Protein AF-X6ELT2-F1 (afdb_monomer)

Structure (mmCIF, N/CA/C/O backbone):
data_AF-X6ELT2-F1
#
_entry.id   AF-X6ELT2-F1
#
loop_
_atom_site.group_PDB
_atom_site.id
_atom_site.type_symbol
_atom_site.label_atom_id
_atom_site.label_alt_id
_atom_site.label_comp_id
_atom_site.label_asym_id
_atom_site.label_entity_id
_atom_site.label_seq_id
_atom_site.pdbx_PDB_ins_code
_atom_site.Cartn_x
_atom_site.Cartn_y
_atom_site.Cartn_z
_atom_site.occupancy
_atom_site.B_iso_or_equiv
_atom_site.auth_seq_id
_atom_site.auth_comp_id
_atom_site.auth_asym_id
_atom_site.auth_atom_id
_atom_site.pdbx_PDB_model_num
ATOM 1 N N . MET A 1 1 ? 6.944 14.917 2.054 1.00 62.47 1 MET A N 1
ATOM 2 C CA . MET A 1 1 ? 6.572 14.274 3.337 1.00 62.47 1 MET A CA 1
ATOM 3 C C . MET A 1 1 ? 5.195 14.756 3.744 1.00 62.47 1 MET A C 1
ATOM 5 O O . MET A 1 1 ? 4.926 15.940 3.57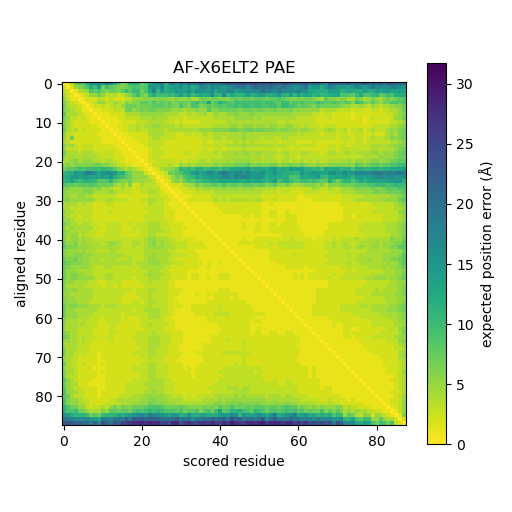1 1.00 62.47 1 MET A O 1
ATOM 9 N N . HIS A 1 2 ? 4.353 13.872 4.280 1.00 72.94 2 HIS A N 1
ATOM 10 C CA . HIS A 1 2 ? 3.045 14.246 4.818 1.00 72.94 2 HIS A CA 1
ATOM 11 C C . HIS A 1 2 ? 3.047 14.067 6.339 1.00 72.94 2 HIS A C 1
ATOM 13 O O . HIS A 1 2 ? 3.510 13.042 6.843 1.00 72.94 2 HIS A O 1
ATOM 19 N N . GLY A 1 3 ? 2.576 15.095 7.054 1.00 75.12 3 GLY A N 1
ATOM 20 C CA . GLY A 1 3 ? 2.394 15.055 8.507 1.00 75.12 3 GLY A CA 1
ATOM 21 C C . GLY A 1 3 ? 1.374 13.993 8.942 1.00 75.12 3 GLY A C 1
ATOM 22 O O . GLY A 1 3 ? 0.787 13.321 8.087 1.00 75.12 3 GLY A O 1
ATOM 23 N N . PRO A 1 4 ? 1.163 13.821 10.258 1.00 82.06 4 PRO A N 1
ATOM 24 C CA . PRO A 1 4 ? 0.277 12.787 10.763 1.00 82.06 4 PRO A CA 1
ATOM 25 C C . PRO A 1 4 ? -1.150 12.983 10.250 1.00 82.06 4 PRO A C 1
ATOM 27 O O . PRO A 1 4 ? -1.625 14.105 10.078 1.00 82.06 4 PRO A O 1
ATOM 30 N N . VAL A 1 5 ? -1.861 11.882 10.022 1.00 83.69 5 VAL A N 1
ATOM 31 C CA . VAL A 1 5 ? -3.289 11.949 9.699 1.00 83.69 5 VAL A CA 1
ATOM 32 C C . VAL A 1 5 ? -4.047 12.438 10.939 1.00 83.69 5 VAL A C 1
ATOM 34 O O . VAL A 1 5 ? -4.116 11.723 11.935 1.00 83.69 5 VAL A O 1
ATOM 37 N N . GLU A 1 6 ? -4.614 13.646 10.881 1.00 87.44 6 GLU A N 1
ATOM 38 C CA . GLU A 1 6 ? -5.319 14.267 12.022 1.00 87.44 6 GLU A CA 1
ATOM 39 C C . GLU A 1 6 ? -6.829 13.985 12.042 1.00 87.44 6 GLU A C 1
ATOM 41 O O . GLU A 1 6 ? -7.457 14.003 13.102 1.00 87.44 6 GLU A O 1
ATOM 46 N N . ARG A 1 7 ? -7.423 13.687 10.880 1.00 88.12 7 ARG A N 1
ATOM 47 C CA . ARG A 1 7 ? -8.850 13.351 10.754 1.00 88.12 7 ARG A CA 1
ATOM 48 C C . ARG A 1 7 ? -9.157 11.957 11.301 1.00 88.12 7 ARG A C 1
ATOM 50 O O . ARG A 1 7 ? -8.296 11.081 11.293 1.00 88.12 7 ARG A O 1
ATOM 57 N N . GLU A 1 8 ? -10.415 11.731 11.671 1.00 92.50 8 GLU A N 1
ATOM 58 C CA . GLU A 1 8 ? -10.899 10.419 12.108 1.00 92.50 8 GLU A CA 1
ATOM 59 C C . GLU A 1 8 ? -10.764 9.378 10.979 1.00 92.50 8 GLU A C 1
ATOM 61 O O . GLU A 1 8 ? -11.545 9.352 10.022 1.00 92.50 8 GLU A O 1
ATOM 66 N N . HIS A 1 9 ? -9.741 8.532 11.081 1.00 93.69 9 HIS A N 1
ATOM 67 C CA . HIS A 1 9 ? -9.327 7.586 10.048 1.00 93.69 9 HIS A CA 1
ATOM 68 C C . HIS A 1 9 ? -8.594 6.398 10.679 1.00 93.69 9 HIS A C 1
ATOM 70 O O . HIS A 1 9 ? -7.997 6.531 11.743 1.00 93.69 9 HIS A O 1
ATOM 76 N N . ALA A 1 10 ? -8.568 5.250 10.002 1.00 94.75 10 ALA A N 1
ATOM 77 C CA . ALA A 1 10 ? -7.871 4.064 10.501 1.00 94.75 10 ALA A CA 1
ATOM 78 C C . ALA A 1 10 ? -6.366 4.294 10.743 1.00 94.75 10 ALA A C 1
ATOM 80 O O . ALA A 1 10 ? -5.794 3.729 11.661 1.00 94.75 10 ALA A O 1
ATOM 81 N N . PHE A 1 11 ? -5.734 5.168 9.960 1.00 94.69 11 PHE A N 1
ATOM 82 C CA . PHE A 1 11 ? -4.324 5.558 10.125 1.00 94.69 11 PHE A CA 1
ATOM 83 C C . PHE A 1 1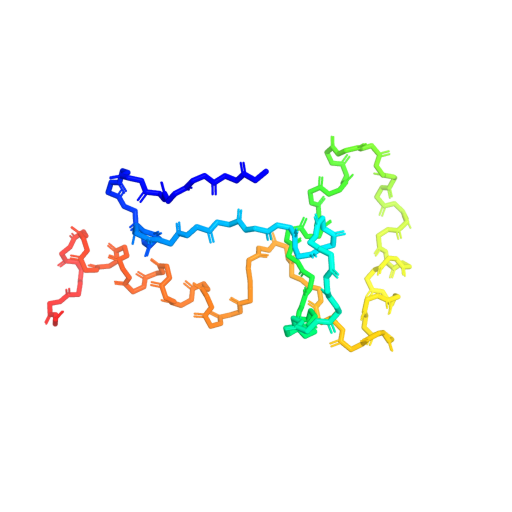1 ? -4.119 6.856 10.924 1.00 94.69 11 PHE A C 1
ATOM 85 O O . PHE A 1 11 ? -3.074 7.489 10.795 1.00 94.69 11 PHE A O 1
ATOM 92 N N . GLN A 1 12 ? -5.112 7.302 11.700 1.00 93.62 12 GLN A N 1
ATOM 93 C CA . GLN A 1 12 ? -4.990 8.524 12.498 1.00 93.62 12 GLN A CA 1
ATOM 94 C C . GLN A 1 12 ? -3.790 8.439 13.457 1.00 93.62 12 GLN A C 1
ATOM 96 O O . GLN A 1 12 ? -3.583 7.425 14.120 1.00 93.62 12 GLN A O 1
ATOM 101 N N . GLY A 1 13 ? -2.985 9.504 13.508 1.00 92.38 13 GLY A N 1
ATOM 102 C CA . GLY A 1 13 ? -1.747 9.564 14.295 1.00 92.38 13 GLY A CA 1
ATOM 103 C C . GLY A 1 13 ? -0.503 8.970 13.619 1.00 92.38 13 GLY A C 1
ATOM 104 O O . GLY A 1 13 ? 0.593 9.134 14.150 1.00 92.38 13 GLY A O 1
ATOM 105 N N . LEU A 1 14 ? -0.631 8.330 12.449 1.00 93.12 14 LEU A N 1
ATOM 106 C CA . LEU A 1 14 ? 0.511 7.868 11.650 1.00 93.12 14 LEU A CA 1
ATOM 107 C C . LEU A 1 14 ? 0.931 8.919 10.617 1.00 93.12 14 LEU A C 1
ATOM 109 O O . LEU A 1 14 ? 0.081 9.573 10.010 1.00 93.12 14 LEU A O 1
ATOM 113 N N . SER A 1 15 ? 2.241 9.021 10.382 1.00 92.12 15 SER A N 1
ATOM 114 C CA . SER A 1 15 ? 2.847 9.847 9.329 1.00 92.12 15 SER A CA 1
ATOM 115 C C . SER A 1 15 ? 3.358 8.972 8.187 1.00 92.12 15 SER A C 1
ATOM 117 O O . SER A 1 15 ? 3.912 7.900 8.427 1.00 92.12 15 SER A O 1
ATOM 119 N N . PHE A 1 16 ? 3.230 9.456 6.951 1.00 92.56 16 PHE A N 1
ATOM 120 C CA . PHE A 1 16 ? 3.730 8.775 5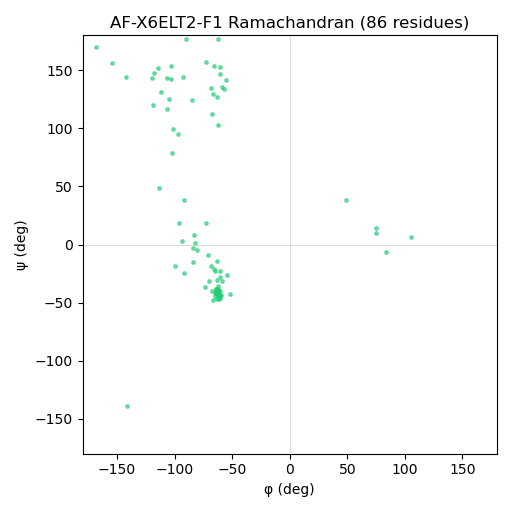.755 1.00 92.56 16 PHE A CA 1
ATOM 121 C C . PHE A 1 16 ? 4.974 9.500 5.239 1.00 92.56 16 PHE A C 1
ATOM 123 O O . PHE A 1 16 ? 4.930 10.679 4.861 1.00 92.56 16 PHE A O 1
ATOM 130 N N . ILE A 1 17 ? 6.099 8.788 5.254 1.00 91.31 17 ILE A N 1
ATOM 131 C CA . ILE A 1 17 ? 7.416 9.314 4.898 1.00 91.31 17 ILE A CA 1
ATOM 132 C C . ILE A 1 17 ? 7.979 8.576 3.686 1.00 91.31 17 ILE A C 1
ATOM 134 O O . ILE A 1 17 ? 7.734 7.388 3.509 1.00 91.31 17 ILE A O 1
ATOM 138 N N . HIS A 1 18 ? 8.753 9.304 2.888 1.00 92.44 18 HIS A N 1
ATOM 139 C CA . HIS A 1 18 ? 9.570 8.779 1.801 1.00 92.44 18 HIS A CA 1
ATOM 140 C C . HIS A 1 18 ? 10.992 8.602 2.346 1.00 92.44 18 HIS A C 1
ATOM 142 O O . HIS A 1 18 ? 11.709 9.607 2.449 1.00 92.44 18 HIS A O 1
ATOM 148 N N . PRO A 1 19 ? 11.377 7.398 2.815 1.00 90.69 19 PRO A N 1
ATOM 149 C CA . PRO A 1 19 ? 12.684 7.177 3.430 1.00 90.69 19 PRO A CA 1
ATOM 150 C C . PRO A 1 19 ? 13.851 7.478 2.479 1.00 90.69 19 PRO A C 1
ATOM 152 O O . PRO A 1 19 ? 14.929 7.828 2.945 1.00 90.69 19 PRO A O 1
ATOM 155 N N . GLU A 1 20 ? 13.629 7.432 1.164 1.00 89.94 20 GLU A N 1
ATOM 156 C CA . GLU A 1 20 ? 14.601 7.792 0.128 1.00 89.94 20 GLU A CA 1
ATOM 157 C C . GLU A 1 20 ? 15.034 9.271 0.151 1.00 89.94 20 GLU A C 1
ATOM 159 O O . GLU A 1 20 ? 16.030 9.626 -0.471 1.00 89.94 20 GLU A O 1
ATOM 164 N N . LEU A 1 21 ? 14.313 10.137 0.874 1.00 90.69 21 LEU A N 1
ATOM 165 C CA . LEU A 1 21 ? 14.652 11.556 1.048 1.00 90.69 21 LEU A CA 1
ATOM 166 C C . LEU A 1 21 ? 15.482 11.839 2.314 1.00 90.69 21 LEU A C 1
ATOM 168 O O . LEU A 1 21 ? 15.717 13.003 2.636 1.00 90.69 21 LEU A O 1
ATOM 172 N N . LEU A 1 22 ? 15.860 10.810 3.077 1.00 87.50 22 LEU A N 1
ATOM 173 C CA . LEU A 1 22 ? 16.576 10.941 4.348 1.00 87.50 22 LEU A CA 1
ATOM 174 C C . LEU A 1 22 ? 18.063 10.597 4.171 1.00 87.50 22 LEU A C 1
ATOM 176 O O . LEU A 1 22 ? 18.405 9.641 3.486 1.00 87.50 22 LEU A O 1
ATOM 180 N N . ASP A 1 23 ? 18.951 11.319 4.861 1.00 82.19 23 ASP A N 1
ATOM 181 C CA . ASP A 1 23 ? 20.417 11.214 4.702 1.00 82.19 23 ASP A CA 1
ATOM 182 C C . ASP A 1 23 ? 21.052 9.930 5.286 1.00 82.19 23 ASP A C 1
ATOM 184 O O . ASP A 1 23 ? 22.253 9.872 5.556 1.00 82.19 23 ASP A O 1
ATOM 188 N N . ASN A 1 24 ? 20.267 8.881 5.540 1.00 82.06 24 ASN A N 1
ATOM 189 C CA . ASN A 1 24 ? 20.782 7.608 6.032 1.00 82.06 24 ASN A CA 1
ATOM 190 C C . ASN A 1 24 ? 20.041 6.413 5.417 1.00 82.06 24 ASN A C 1
ATOM 192 O O . ASN A 1 24 ? 18.829 6.441 5.237 1.00 82.06 24 ASN A O 1
ATOM 196 N N . ASN A 1 25 ? 20.773 5.326 5.162 1.00 77.81 25 ASN A N 1
ATOM 197 C CA . ASN A 1 25 ? 20.241 4.100 4.551 1.00 77.81 25 ASN A CA 1
ATOM 198 C C . ASN A 1 25 ? 19.756 3.084 5.601 1.00 77.81 25 ASN A C 1
ATOM 200 O O . ASN A 1 25 ? 20.014 1.890 5.478 1.00 77.81 25 ASN A O 1
ATOM 204 N N . ARG A 1 26 ? 19.130 3.539 6.693 1.00 84.50 26 ARG A N 1
ATOM 205 C CA . ARG A 1 26 ? 18.755 2.674 7.830 1.00 84.50 26 ARG A CA 1
ATOM 206 C C . ARG A 1 26 ? 17.242 2.543 7.985 1.00 84.50 26 ARG A C 1
ATOM 208 O O . ARG A 1 26 ? 16.719 2.681 9.089 1.00 84.50 26 ARG A O 1
ATOM 215 N N . TRP A 1 27 ? 16.554 2.258 6.886 1.00 87.94 27 TRP A N 1
ATOM 216 C CA . TRP A 1 27 ? 15.101 2.097 6.854 1.00 87.94 27 TRP A CA 1
ATOM 217 C C . TRP A 1 27 ? 14.720 0.656 6.516 1.00 87.94 27 TRP A C 1
ATOM 219 O O . TRP A 1 27 ? 15.499 -0.026 5.849 1.00 87.94 27 TRP A O 1
ATOM 229 N N . PRO A 1 28 ? 13.554 0.175 6.981 1.00 90.06 28 PRO A N 1
ATOM 230 C CA . PRO A 1 28 ? 13.032 -1.118 6.562 1.00 90.06 28 PRO A CA 1
ATOM 231 C C . PRO A 1 28 ? 12.916 -1.199 5.038 1.00 90.06 28 PRO A C 1
ATOM 233 O O . PRO A 1 28 ? 12.527 -0.225 4.390 1.00 90.06 28 PRO A O 1
ATOM 236 N N . GLU A 1 29 ? 13.233 -2.363 4.482 1.00 92.38 29 GLU A N 1
ATOM 237 C CA . GLU A 1 29 ? 13.046 -2.630 3.058 1.00 92.38 29 GLU A CA 1
ATOM 238 C C . GLU A 1 29 ? 11.548 -2.627 2.687 1.00 92.38 29 GLU A C 1
ATOM 240 O O . GLU A 1 29 ? 10.696 -2.908 3.542 1.00 92.38 29 GLU A O 1
ATOM 245 N N . PRO A 1 30 ? 11.193 -2.314 1.425 1.00 95.19 30 PRO A N 1
ATOM 246 C CA . PRO A 1 30 ? 9.815 -2.414 0.956 1.00 95.19 30 PRO A CA 1
ATOM 247 C C . PRO A 1 30 ? 9.275 -3.843 1.105 1.00 95.19 30 PRO A C 1
ATOM 249 O O . PRO A 1 30 ? 9.954 -4.805 0.763 1.00 95.19 30 PRO A O 1
ATOM 252 N N . GLY A 1 31 ? 8.043 -3.985 1.602 1.00 95.62 31 GLY A N 1
ATOM 253 C CA . GLY A 1 31 ? 7.432 -5.301 1.842 1.00 95.62 31 GLY A CA 1
ATOM 254 C C . GLY A 1 31 ? 6.450 -5.782 0.768 1.00 95.62 31 GLY A C 1
ATOM 255 O O . GLY A 1 31 ? 6.114 -6.961 0.748 1.00 95.62 31 GLY A O 1
ATOM 256 N N . PHE A 1 32 ? 5.924 -4.886 -0.073 1.00 98.12 32 PHE A N 1
ATOM 257 C CA . PHE A 1 32 ? 4.957 -5.187 -1.140 1.00 98.12 32 PHE A CA 1
ATOM 258 C C . PHE A 1 32 ? 4.793 -3.980 -2.080 1.00 98.12 32 PHE A C 1
ATOM 260 O O . PHE A 1 32 ? 5.241 -2.879 -1.752 1.00 98.12 32 PHE A O 1
ATOM 267 N N . ALA A 1 33 ? 4.108 -4.169 -3.213 1.00 98.44 33 ALA A N 1
ATOM 268 C CA . ALA A 1 33 ? 3.695 -3.083 -4.104 1.00 98.44 33 ALA A CA 1
ATOM 269 C C . ALA A 1 33 ? 2.186 -2.816 -3.959 1.00 98.44 33 ALA A C 1
ATOM 271 O O . ALA A 1 33 ? 1.371 -3.730 -4.078 1.00 98.44 33 ALA A O 1
ATOM 272 N N . ALA A 1 34 ? 1.816 -1.567 -3.670 1.00 98.38 34 ALA A N 1
ATOM 273 C CA . ALA A 1 34 ? 0.435 -1.148 -3.422 1.00 98.38 34 ALA A CA 1
ATOM 274 C C . ALA A 1 34 ? -0.166 -0.408 -4.625 1.00 98.38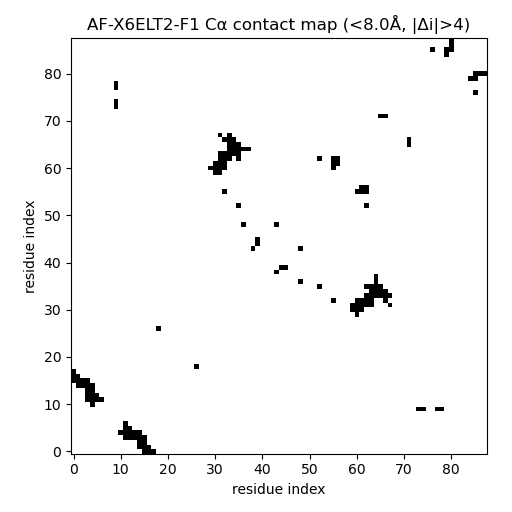 34 ALA A C 1
ATOM 276 O O . ALA A 1 34 ? 0.566 0.252 -5.359 1.00 98.38 34 ALA A O 1
ATOM 277 N N . PHE A 1 35 ? -1.495 -0.454 -4.767 1.00 98.31 35 PHE A N 1
ATOM 278 C CA . PHE A 1 35 ? -2.266 0.267 -5.795 1.00 98.31 35 PHE A CA 1
ATOM 279 C C . PHE A 1 35 ? -1.715 0.097 -7.221 1.00 98.31 35 PHE A C 1
ATOM 281 O O . PHE A 1 35 ? -1.700 1.039 -8.012 1.00 98.31 35 PHE A O 1
ATOM 288 N N . VAL A 1 36 ? -1.244 -1.107 -7.558 1.00 98.56 36 VAL A N 1
ATOM 289 C CA . VAL A 1 36 ? -0.478 -1.346 -8.789 1.00 98.56 36 VAL A CA 1
ATOM 290 C C . VAL A 1 36 ? -1.282 -1.002 -10.044 1.00 98.56 36 VAL A C 1
ATOM 292 O O . VAL A 1 36 ? -0.736 -0.381 -10.946 1.00 98.56 36 VAL A O 1
ATOM 295 N N . SER A 1 37 ? -2.579 -1.310 -10.108 1.00 98.44 37 SER A N 1
ATOM 296 C CA . SER A 1 37 ? -3.428 -0.920 -11.245 1.00 98.44 37 SER A CA 1
ATOM 297 C C . SER A 1 37 ? -3.531 0.593 -11.471 1.00 98.44 37 SER A C 1
ATOM 299 O O . SER A 1 37 ? -3.736 1.017 -12.607 1.00 98.44 37 SER A O 1
ATOM 301 N N . SER A 1 38 ? -3.379 1.420 -10.431 1.00 98.44 38 SER A N 1
ATOM 302 C CA . SER A 1 38 ? -3.537 2.877 -10.549 1.00 98.44 38 SER A CA 1
ATOM 303 C C . SER A 1 38 ? -2.408 3.548 -11.333 1.00 98.44 38 SER A C 1
ATOM 305 O O . SER A 1 38 ? -2.545 4.703 -11.722 1.00 98.44 38 SER A O 1
ATOM 307 N N . ILE A 1 39 ? -1.322 2.841 -11.665 1.00 98.25 39 ILE A N 1
ATOM 308 C CA . ILE A 1 39 ? -0.302 3.381 -12.579 1.00 98.25 39 ILE A CA 1
ATOM 309 C C . ILE A 1 39 ? -0.842 3.583 -14.005 1.00 98.25 39 ILE A C 1
ATOM 311 O O . ILE A 1 39 ? -0.322 4.424 -14.737 1.00 98.25 39 ILE A O 1
ATOM 315 N N . ILE A 1 40 ? -1.927 2.890 -14.379 1.00 98.56 40 ILE A N 1
ATOM 316 C CA . ILE A 1 40 ? -2.660 3.130 -15.633 1.00 98.56 40 ILE A CA 1
ATOM 317 C C . ILE A 1 40 ? -3.258 4.542 -15.633 1.00 98.56 40 ILE A C 1
ATOM 319 O O . ILE A 1 40 ? -3.197 5.246 -16.637 1.00 98.56 40 ILE A O 1
ATOM 323 N N . GLU A 1 41 ? -3.776 5.003 -14.490 1.00 98.12 41 GLU A N 1
ATOM 324 C CA . GLU A 1 41 ? -4.282 6.375 -14.325 1.00 98.12 41 GLU A CA 1
ATOM 325 C C . GLU A 1 41 ? -3.152 7.415 -14.459 1.00 98.12 41 GLU A C 1
ATOM 327 O O . GLU A 1 41 ? -3.401 8.569 -14.805 1.00 98.12 41 GLU A O 1
ATOM 332 N N . GLY A 1 42 ? -1.903 6.990 -14.236 1.00 97.00 42 GLY A N 1
ATOM 333 C CA . GLY A 1 42 ? -0.683 7.756 -14.494 1.00 97.00 42 GLY A CA 1
ATOM 334 C C . GLY A 1 42 ? -0.171 7.694 -15.940 1.00 97.00 42 GLY A C 1
ATOM 335 O O . GLY A 1 42 ? 0.810 8.369 -16.245 1.00 97.00 42 GLY A O 1
ATOM 336 N N . GLY A 1 43 ? -0.817 6.925 -16.826 1.00 97.94 43 GLY A N 1
ATOM 337 C CA . GLY A 1 43 ? -0.507 6.859 -18.259 1.00 97.94 43 GLY A CA 1
ATOM 338 C C . GLY A 1 43 ? 0.218 5.598 -18.740 1.00 97.94 43 GLY A C 1
ATOM 339 O O . GLY A 1 43 ? 0.607 5.556 -19.904 1.00 97.94 43 GLY A O 1
ATOM 340 N N . VAL A 1 44 ? 0.404 4.585 -17.888 1.00 98.38 44 VAL A N 1
ATOM 341 C CA . VAL A 1 44 ? 0.955 3.282 -18.306 1.00 98.38 44 VAL A CA 1
ATOM 342 C C . VAL A 1 44 ? -0.047 2.546 -19.200 1.00 98.38 44 VAL A C 1
ATOM 344 O O . VAL A 1 44 ? -1.237 2.482 -18.877 1.00 98.38 44 VAL A O 1
ATOM 347 N N . ASP A 1 45 ? 0.424 1.968 -20.309 1.00 98.44 45 ASP A N 1
ATOM 348 C CA . ASP A 1 45 ? -0.422 1.158 -21.185 1.00 98.44 45 ASP A CA 1
ATOM 349 C C . ASP A 1 45 ? -0.850 -0.134 -20.45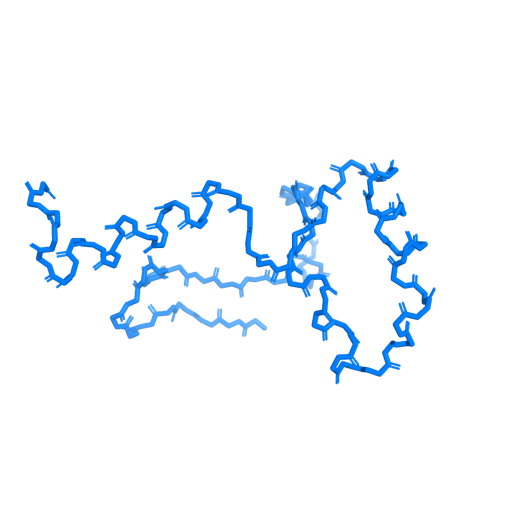4 1.00 98.44 45 ASP A C 1
ATOM 351 O O . ASP A 1 45 ? 0.002 -0.849 -19.917 1.00 98.44 45 ASP A O 1
ATOM 355 N N . PRO A 1 46 ? -2.152 -0.488 -20.421 1.00 98.50 46 PRO A N 1
ATOM 356 C CA . PRO A 1 46 ? -2.618 -1.714 -19.772 1.00 98.50 46 PRO A CA 1
ATOM 357 C C . PRO A 1 46 ? -1.924 -2.996 -20.258 1.00 98.50 46 PRO A C 1
ATOM 359 O O . PRO A 1 46 ? -1.849 -3.965 -19.503 1.00 98.50 46 PRO A O 1
ATOM 362 N N . SER A 1 47 ? -1.405 -3.014 -21.491 1.00 98.44 47 SER A N 1
ATOM 363 C CA . SER A 1 47 ? -0.650 -4.143 -22.048 1.00 98.44 47 SER A CA 1
ATOM 364 C C . SER A 1 47 ? 0.718 -4.362 -21.387 1.00 98.44 47 SER A C 1
ATOM 366 O O . SER A 1 47 ? 1.254 -5.466 -21.458 1.00 98.44 47 SER A O 1
ATOM 368 N N . GLU A 1 48 ? 1.263 -3.365 -20.683 1.00 98.44 48 GLU A N 1
ATOM 369 C CA . GLU A 1 48 ? 2.534 -3.472 -19.952 1.00 98.44 48 GLU A CA 1
ATOM 370 C C . GLU A 1 48 ? 2.368 -4.094 -18.552 1.00 98.44 48 GLU A C 1
ATOM 372 O O . GLU A 1 48 ? 3.345 -4.524 -17.929 1.00 98.44 48 GLU A O 1
ATOM 377 N N . MET A 1 49 ? 1.133 -4.179 -18.043 1.00 98.62 49 MET A N 1
ATOM 378 C CA . MET A 1 49 ? 0.857 -4.529 -16.645 1.00 98.62 49 MET A CA 1
ATOM 379 C C . MET A 1 49 ? 1.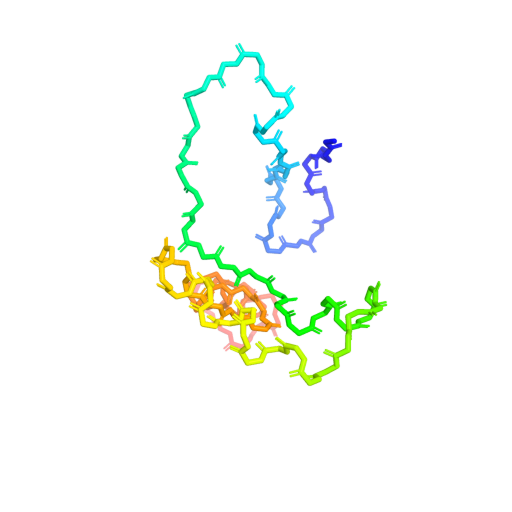340 -5.925 -16.251 1.00 98.62 49 MET A C 1
ATOM 381 O O . MET A 1 49 ? 1.806 -6.105 -15.125 1.00 98.62 49 MET A O 1
ATOM 385 N N . ASP A 1 50 ? 1.269 -6.902 -17.155 1.00 98.56 50 ASP A N 1
ATOM 386 C CA . ASP A 1 50 ? 1.739 -8.262 -16.875 1.00 98.56 50 ASP A CA 1
ATOM 387 C C . ASP A 1 50 ? 3.253 -8.286 -16.615 1.00 98.56 50 ASP A C 1
ATOM 389 O O . ASP A 1 50 ? 3.713 -8.912 -15.657 1.00 98.56 50 ASP A O 1
ATOM 393 N N . GLY A 1 51 ? 4.026 -7.534 -17.407 1.00 98.62 51 GLY A N 1
ATOM 394 C CA . GLY A 1 51 ? 5.476 -7.404 -17.237 1.00 98.62 51 GLY A CA 1
ATOM 395 C C . GLY A 1 51 ? 5.858 -6.663 -15.954 1.00 98.62 51 GLY A C 1
ATOM 396 O O . GLY A 1 51 ? 6.771 -7.076 -15.233 1.00 98.62 51 GLY A O 1
ATOM 397 N N . ILE A 1 52 ? 5.115 -5.607 -15.618 1.00 98.56 52 ILE A N 1
ATOM 398 C CA . ILE A 1 52 ? 5.311 -4.840 -14.380 1.00 98.56 52 ILE A CA 1
ATOM 399 C C . ILE A 1 52 ? 5.042 -5.716 -13.151 1.00 98.56 52 ILE A C 1
ATOM 401 O O . ILE A 1 52 ? 5.850 -5.764 -12.222 1.00 98.56 52 ILE A O 1
ATOM 405 N N . ARG A 1 53 ? 3.930 -6.462 -13.151 1.00 98.62 53 ARG A N 1
ATOM 406 C CA . ARG A 1 53 ? 3.582 -7.374 -12.050 1.00 98.62 53 ARG A CA 1
ATOM 407 C C . ARG A 1 53 ? 4.595 -8.506 -11.899 1.00 98.62 53 ARG A C 1
ATOM 409 O O . ARG A 1 53 ? 4.907 -8.867 -10.766 1.00 98.62 53 ARG A O 1
A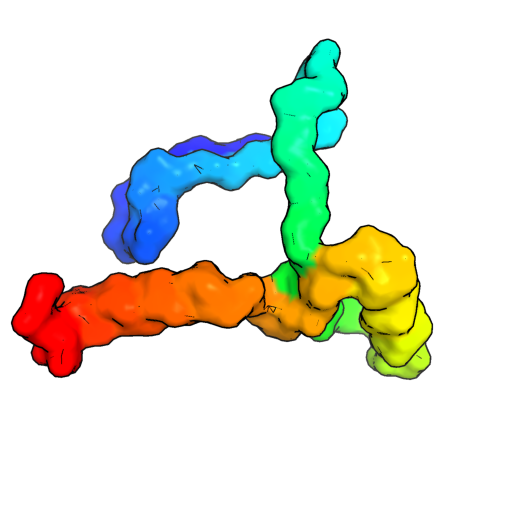TOM 416 N N . ALA A 1 54 ? 5.118 -9.044 -13.001 1.00 98.69 54 ALA A N 1
ATOM 417 C CA . ALA A 1 54 ? 6.177 -10.050 -12.960 1.00 98.69 54 ALA A CA 1
ATOM 418 C C . ALA A 1 54 ? 7.459 -9.492 -12.321 1.00 98.69 54 ALA A C 1
ATOM 420 O O . ALA A 1 54 ? 8.006 -10.105 -11.411 1.00 98.69 54 ALA A O 1
ATOM 421 N N . THR A 1 55 ? 7.859 -8.278 -12.709 1.00 98.50 55 THR A N 1
ATOM 422 C CA . THR A 1 55 ? 9.054 -7.614 -12.166 1.00 98.50 55 THR A CA 1
ATOM 423 C C . THR A 1 55 ? 8.957 -7.408 -10.652 1.00 98.50 55 THR A C 1
ATOM 425 O O . THR A 1 55 ? 9.914 -7.673 -9.929 1.00 98.50 55 THR A O 1
ATOM 428 N N . PHE A 1 56 ? 7.800 -6.978 -10.136 1.00 98.31 56 PHE A N 1
ATOM 429 C CA . PHE A 1 56 ? 7.603 -6.854 -8.689 1.00 98.31 56 PHE A CA 1
ATOM 430 C C . PHE A 1 56 ? 7.739 -8.200 -7.963 1.00 98.31 56 PHE A C 1
ATOM 432 O O . PHE A 1 56 ? 8.414 -8.271 -6.936 1.00 98.31 56 PHE A O 1
ATOM 439 N N . LYS A 1 57 ? 7.177 -9.278 -8.523 1.00 98.25 57 LYS A N 1
ATOM 440 C CA . LYS A 1 57 ? 7.297 -10.627 -7.951 1.00 98.25 57 LYS A CA 1
ATOM 441 C C . LYS A 1 57 ? 8.737 -11.133 -7.931 1.00 98.25 57 LYS A C 1
ATOM 443 O O . LYS A 1 57 ? 9.153 -11.689 -6.918 1.00 98.25 57 LYS A O 1
ATOM 448 N N . ASP A 1 58 ? 9.506 -10.887 -8.990 1.00 98.31 58 ASP A N 1
ATOM 449 C CA . ASP A 1 58 ? 10.929 -11.252 -9.052 1.00 98.31 58 ASP A CA 1
ATOM 450 C C . ASP A 1 58 ? 11.763 -10.518 -7.988 1.00 98.31 58 ASP A C 1
ATOM 452 O O . ASP A 1 58 ? 12.735 -11.062 -7.465 1.00 98.31 58 ASP A O 1
ATOM 456 N N . LEU A 1 59 ? 11.349 -9.303 -7.616 1.00 97.94 59 LEU A N 1
ATOM 457 C CA . LEU A 1 59 ? 11.935 -8.518 -6.527 1.00 97.94 59 LEU A CA 1
ATOM 458 C C . LEU A 1 59 ? 11.413 -8.910 -5.131 1.00 97.94 59 LEU A C 1
ATOM 460 O O . LEU A 1 59 ? 11.807 -8.296 -4.143 1.00 97.94 59 LEU A O 1
ATOM 464 N N . GLY A 1 60 ? 10.523 -9.903 -5.026 1.00 97.62 60 GLY A N 1
ATOM 465 C CA . GLY A 1 60 ? 9.905 -10.315 -3.760 1.00 97.62 60 GLY A CA 1
ATOM 466 C C . GLY A 1 60 ? 8.824 -9.359 -3.243 1.00 97.62 60 GLY A C 1
ATOM 467 O O . GLY A 1 60 ? 8.424 -9.450 -2.084 1.00 97.62 60 GLY A O 1
ATOM 468 N N . LEU A 1 61 ? 8.339 -8.446 -4.086 1.00 98.38 61 LEU A N 1
ATOM 469 C CA . LEU A 1 61 ? 7.298 -7.478 -3.760 1.00 98.38 61 LEU A CA 1
ATOM 470 C C . LEU A 1 61 ? 5.968 -7.962 -4.333 1.00 98.38 61 LEU A C 1
ATOM 472 O O . LEU A 1 61 ? 5.689 -7.777 -5.512 1.00 98.38 61 LEU A O 1
ATOM 476 N N . GLU A 1 62 ? 5.116 -8.576 -3.515 1.00 98.50 62 GLU A N 1
ATOM 477 C CA . GLU A 1 62 ? 3.817 -9.038 -4.019 1.00 98.50 62 GLU A CA 1
ATOM 478 C C . GLU A 1 62 ? 2.962 -7.832 -4.480 1.00 98.50 62 GLU A C 1
ATOM 480 O O . GLU A 1 62 ? 2.796 -6.875 -3.710 1.00 98.50 62 GLU A O 1
ATOM 485 N N . PRO A 1 63 ? 2.441 -7.830 -5.725 1.00 98.56 63 PRO A N 1
ATOM 486 C CA . PRO A 1 63 ? 1.667 -6.714 -6.253 1.00 98.56 63 PRO A CA 1
ATOM 487 C C . PRO A 1 63 ? 0.189 -6.804 -5.862 1.00 98.56 63 PRO A C 1
ATOM 489 O O . PRO A 1 63 ? -0.501 -7.762 -6.208 1.00 98.56 63 PRO A O 1
ATOM 492 N N . TYR A 1 64 ? -0.326 -5.749 -5.232 1.00 98.62 64 TYR A N 1
ATOM 493 C CA . TYR A 1 64 ? -1.739 -5.598 -4.889 1.00 98.62 64 TYR A CA 1
ATOM 494 C C . TYR A 1 64 ? -2.334 -4.357 -5.553 1.00 98.62 64 TYR A C 1
ATOM 496 O O . TYR A 1 64 ? -1.711 -3.300 -5.611 1.00 98.62 64 TYR A O 1
ATOM 504 N N . ASP A 1 65 ? -3.592 -4.448 -5.979 1.00 98.44 65 ASP A N 1
ATOM 505 C CA . ASP A 1 65 ? -4.349 -3.297 -6.500 1.00 98.44 65 ASP A CA 1
ATOM 506 C C . ASP A 1 65 ? -4.990 -2.454 -5.372 1.00 98.44 65 ASP A C 1
ATOM 508 O O . ASP A 1 65 ? -5.754 -1.524 -5.607 1.00 98.44 65 ASP A O 1
ATOM 512 N N . CYS A 1 66 ? -4.643 -2.763 -4.121 1.00 98.06 66 CYS A N 1
ATOM 513 C CA . CYS A 1 66 ? -4.956 -1.993 -2.920 1.00 98.06 66 CYS A CA 1
ATOM 514 C C . CYS A 1 66 ? -3.741 -2.033 -1.971 1.00 98.06 66 CYS A C 1
ATOM 516 O O . CYS A 1 66 ? -2.606 -1.926 -2.434 1.00 98.06 66 CYS A O 1
ATOM 518 N N . LEU A 1 67 ? -3.947 -2.179 -0.660 1.00 97.69 67 LEU A N 1
ATOM 519 C CA . LEU A 1 67 ? -2.867 -2.457 0.293 1.00 97.69 67 LEU A CA 1
ATOM 520 C C . LEU A 1 67 ? -2.660 -3.971 0.465 1.00 97.69 67 LEU A C 1
ATOM 522 O O . LEU A 1 67 ? -3.414 -4.781 -0.070 1.00 97.69 67 LEU A O 1
ATOM 526 N N . SER A 1 68 ? -1.655 -4.361 1.253 1.00 98.00 68 SER A N 1
ATOM 527 C CA . SER A 1 68 ? -1.475 -5.762 1.638 1.00 98.00 68 SER A CA 1
ATOM 528 C C . SER A 1 68 ? -2.690 -6.298 2.419 1.00 98.00 68 SER A C 1
ATOM 530 O O . SER A 1 68 ? -3.355 -5.524 3.118 1.00 98.00 68 SER A O 1
ATOM 532 N N . PRO A 1 69 ? -2.964 -7.618 2.379 1.00 98.25 69 PRO A N 1
ATOM 533 C CA . PRO A 1 69 ? -4.109 -8.217 3.067 1.00 98.25 69 PRO A CA 1
ATOM 534 C C . PRO A 1 69 ? -4.199 -7.841 4.550 1.00 98.25 69 PRO A C 1
ATOM 536 O O . PRO A 1 69 ? -5.257 -7.443 5.022 1.00 98.25 69 PRO A O 1
ATOM 539 N N . ALA A 1 70 ? -3.072 -7.848 5.268 1.00 97.69 70 ALA A N 1
ATOM 540 C CA . ALA A 1 70 ? -3.039 -7.485 6.684 1.00 97.69 70 ALA A CA 1
ATOM 541 C C . ALA A 1 70 ? -3.463 -6.025 6.944 1.00 97.69 70 ALA A C 1
ATOM 543 O O . ALA A 1 70 ? -4.156 -5.738 7.921 1.00 97.69 70 ALA A O 1
ATOM 544 N N . LEU A 1 71 ? -3.070 -5.090 6.070 1.00 97.56 71 LEU A N 1
ATOM 545 C CA . LEU A 1 71 ? -3.490 -3.692 6.179 1.00 97.56 71 LEU A CA 1
ATOM 546 C C . LEU A 1 71 ? -4.954 -3.512 5.773 1.00 97.56 71 LEU A C 1
ATOM 548 O O . LEU A 1 71 ? -5.664 -2.727 6.398 1.00 97.56 71 LEU A O 1
ATOM 552 N N . MET A 1 72 ? -5.424 -4.255 4.773 1.00 98.38 72 MET A N 1
ATOM 553 C CA . MET A 1 72 ? -6.835 -4.252 4.385 1.00 98.38 72 MET A CA 1
ATOM 554 C C . MET A 1 72 ? -7.732 -4.787 5.510 1.00 98.38 72 MET A C 1
ATOM 556 O O . MET A 1 72 ? -8.745 -4.160 5.823 1.00 98.38 72 MET A O 1
ATOM 560 N N . ASP A 1 73 ? -7.326 -5.860 6.190 1.00 98.00 73 ASP A N 1
ATOM 561 C CA . ASP A 1 73 ? -8.030 -6.401 7.358 1.00 98.00 73 ASP A CA 1
ATOM 562 C C . ASP A 1 73 ? -8.078 -5.390 8.508 1.00 98.00 73 ASP A C 1
ATOM 564 O O . ASP A 1 73 ? -9.114 -5.221 9.157 1.00 98.00 73 ASP A O 1
ATOM 568 N N . TYR A 1 74 ? -6.981 -4.663 8.738 1.00 97.06 74 TYR A N 1
ATOM 569 C CA . TYR A 1 74 ? -6.933 -3.589 9.727 1.00 97.06 74 TYR A CA 1
ATOM 570 C C . TYR A 1 74 ? -7.932 -2.463 9.407 1.00 97.06 74 TYR A C 1
ATOM 572 O O . TYR A 1 74 ? -8.707 -2.053 10.278 1.00 97.06 74 TYR A O 1
ATOM 580 N N . LEU A 1 75 ? -7.970 -2.003 8.151 1.00 96.88 75 LEU A N 1
ATOM 581 C CA . LEU A 1 75 ? -8.929 -0.994 7.687 1.00 96.88 75 LEU A CA 1
ATOM 582 C C . LEU A 1 75 ? -10.382 -1.473 7.840 1.00 96.88 75 LEU A C 1
ATOM 584 O O . LEU A 1 75 ? -11.246 -0.723 8.313 1.00 96.88 75 LEU A O 1
ATOM 588 N N . ALA A 1 76 ? -10.657 -2.724 7.467 1.00 97.00 76 ALA A N 1
ATOM 589 C CA . ALA A 1 76 ? -11.982 -3.323 7.569 1.00 97.00 76 ALA A CA 1
ATOM 590 C C . ALA A 1 76 ? -12.431 -3.461 9.031 1.00 97.00 76 ALA A C 1
ATOM 592 O O . ALA A 1 76 ? -13.552 -3.081 9.372 1.00 97.00 76 ALA A O 1
ATOM 593 N N . ALA A 1 77 ? -11.548 -3.929 9.919 1.00 96.81 77 ALA A N 1
ATOM 594 C CA . ALA A 1 77 ? -11.828 -4.053 11.346 1.00 96.81 77 ALA A CA 1
ATOM 595 C C . ALA A 1 77 ? -12.121 -2.692 11.993 1.00 96.81 77 ALA A C 1
ATOM 597 O O . ALA A 1 77 ? -13.081 -2.570 12.760 1.00 96.81 77 ALA A O 1
ATOM 598 N N . TRP A 1 78 ? -11.342 -1.661 11.650 1.00 96.44 78 TRP A N 1
ATOM 599 C CA . TRP A 1 78 ? -11.593 -0.293 12.105 1.00 96.44 78 TRP A CA 1
ATOM 600 C C . TRP A 1 78 ? -1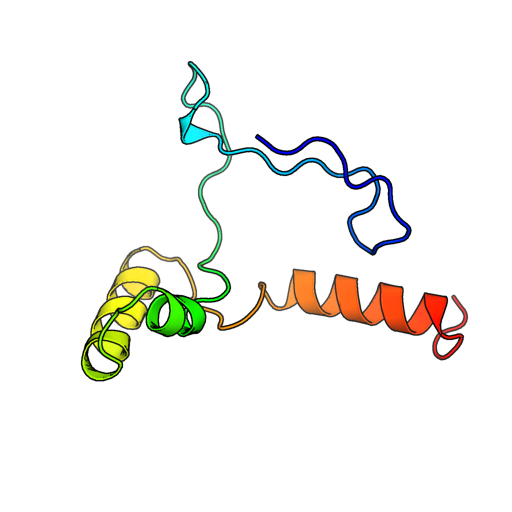2.963 0.216 11.634 1.00 96.44 78 TRP A C 1
ATOM 602 O O . TRP A 1 78 ? -13.747 0.732 12.432 1.00 96.44 78 TRP A O 1
ATOM 612 N N . THR A 1 79 ? -13.297 -0.002 10.359 1.00 96.69 79 THR A N 1
ATOM 613 C CA . THR A 1 79 ? -14.578 0.422 9.770 1.00 96.6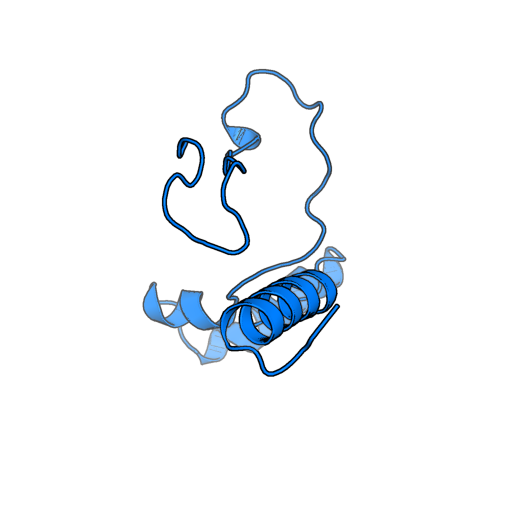9 79 THR A CA 1
ATOM 614 C C . THR A 1 79 ? -15.767 -0.307 10.403 1.00 96.69 79 THR A C 1
ATOM 616 O O . THR A 1 79 ? -16.785 0.315 10.717 1.00 96.69 79 THR A O 1
ATOM 619 N N . ALA A 1 80 ? -15.640 -1.612 10.655 1.00 96.88 80 ALA A N 1
ATOM 620 C CA . ALA A 1 80 ? -16.664 -2.413 11.323 1.00 96.88 80 ALA A CA 1
ATOM 621 C C . ALA A 1 80 ? -16.908 -1.950 12.768 1.00 96.88 80 ALA A C 1
ATOM 623 O O . ALA A 1 80 ? -18.054 -1.906 13.215 1.00 96.88 80 ALA A O 1
ATOM 624 N N . LYS A 1 81 ? -15.848 -1.560 13.489 1.00 95.12 81 LYS A N 1
ATOM 625 C CA . LYS A 1 81 ? -15.967 -0.979 14.832 1.00 95.12 81 LYS A CA 1
ATOM 626 C C . LYS A 1 81 ? -16.664 0.380 14.793 1.00 95.12 81 LYS A C 1
ATOM 628 O O . LYS A 1 81 ? -17.603 0.605 15.551 1.00 95.12 81 LYS A O 1
ATOM 633 N N . LYS A 1 82 ? -16.251 1.264 13.880 1.00 93.75 82 LYS A N 1
ATOM 634 C CA . LYS A 1 82 ? -16.830 2.607 13.732 1.00 93.75 82 LYS A CA 1
ATOM 635 C C . LYS A 1 82 ? -18.314 2.579 13.354 1.00 93.75 82 LYS A C 1
ATOM 637 O O . LYS A 1 82 ? -19.092 3.379 13.858 1.00 93.75 82 LYS A O 1
ATOM 642 N N . SER A 1 83 ? -18.709 1.655 12.481 1.00 94.88 83 SER A N 1
ATOM 643 C CA . SER A 1 83 ? -20.102 1.488 12.037 1.00 94.88 83 SER A CA 1
ATOM 644 C C . SER A 1 83 ? -20.983 0.707 13.019 1.00 94.88 83 SER A C 1
ATOM 646 O O . SER A 1 83 ? -22.182 0.579 12.788 1.00 94.88 83 SER A O 1
ATOM 648 N N . GLY A 1 84 ? -20.412 0.174 14.104 1.00 93.06 84 GLY A N 1
ATOM 649 C CA . GLY A 1 84 ? -21.145 -0.626 15.084 1.00 93.06 84 GLY A CA 1
ATOM 650 C C . GLY A 1 84 ? -21.479 -2.048 14.623 1.00 93.06 84 GLY A C 1
ATOM 651 O O . GLY A 1 84 ? -22.223 -2.731 15.310 1.00 93.06 84 GLY A O 1
ATOM 652 N N . VAL A 1 85 ? -20.928 -2.525 13.501 1.00 94.69 85 VAL A N 1
ATOM 653 C CA . VAL A 1 85 ? -21.082 -3.924 13.051 1.00 94.69 85 VAL A CA 1
ATOM 654 C C . VAL A 1 85 ? -20.300 -4.886 13.954 1.00 94.69 85 VAL A C 1
ATOM 656 O O . VAL A 1 85 ? -20.715 -6.025 14.162 1.00 94.69 85 VAL A O 1
ATOM 659 N N . ARG A 1 86 ? -19.167 -4.437 14.515 1.00 83.50 86 ARG A N 1
ATOM 660 C CA . ARG A 1 86 ? -18.342 -5.211 15.454 1.00 83.50 86 ARG A CA 1
ATOM 661 C C . ARG A 1 86 ? -18.264 -4.513 16.812 1.00 83.50 86 ARG A C 1
ATOM 663 O O . ARG A 1 86 ? -17.724 -3.415 16.917 1.00 83.50 86 ARG A O 1
ATOM 670 N N . HIS A 1 87 ? -18.730 -5.195 17.858 1.00 69.50 87 HIS A N 1
ATOM 671 C CA . HIS A 1 87 ? -18.688 -4.731 19.248 1.00 69.50 87 HIS A CA 1
ATOM 672 C C . HIS A 1 87 ? -17.557 -5.431 20.020 1.00 69.50 87 HIS A C 1
ATOM 674 O O . HIS A 1 87 ? -17.799 -6.407 20.724 1.00 69.50 87 HIS A O 1
ATOM 680 N N . GLN A 1 88 ? -16.312 -4.982 19.841 1.00 58.34 88 GLN A N 1
ATOM 681 C CA . GLN A 1 88 ? -15.161 -5.363 20.676 1.00 58.34 88 GLN A CA 1
ATOM 682 C C . GLN A 1 88 ? -14.232 -4.161 20.872 1.00 58.34 88 GLN A C 1
ATOM 684 O O . GLN A 1 88 ? -13.947 -3.432 19.888 1.00 58.34 88 GLN A O 1
#

Nearest PDB structures (foldseek):
  1xa8-assembly1_A  TM=9.678E-01  e=4.552E-08  Paracoccus denitrificans
  7d5s-assembly1_ST  TM=2.601E-01  e=7.964E+00  Saccharomyces cerevisiae S288C

Secondary structure (DSSP, 8-state):
-B--B-SSSTTBT--B--GGGSS---SPPP-EE-SGGGGTTTT--GGGHHHHHHHHHHTT-EE-SSS-HHHHHHHHHHHHHHTTS---

pLDDT: mean 93.29, std 8.04, range [58.34, 98.69]

Radius of gyration: 16.32 Å; Cα contacts (8 Å, |Δi|>4): 78; chains: 1; bounding box: 42×26×43 Å

Mean predicted aligned error: 4.32 Å

Solvent-accessible surface area (backbone atoms only — not comparable to full-atom values): 5497 Å² total; per-residue (Å²): 124,48,73,53,37,82,59,99,52,84,59,47,74,44,61,58,73,63,66,90,78,48,102,58,96,85,67,85,75,86,75,53,39,59,38,54,67,56,45,43,84,75,68,48,61,78,87,50,47,66,61,54,48,48,53,34,46,77,73,65,19,56,72,25,74,42,62,58,70,73,57,48,50,51,46,49,52,45,50,31,42,75,71,63,78,40,92,126

Sequence (88 aa):
MHGPVEREHAFQGLSFIHPELLDNNRWPEPGFAAFVSSIIEGGVDPSEMDGIRATFKDLGLEPYDCLSPALMDYLAAWTAKKSGVRHQ

Foldseek 3Di:
DADAQCDPALRGRDDDDDCVVDPDPPDDDAQAAALLVCVVVVPDDPVCSVVVQVVCVVVNHHYDNHDPPVVVVSRVVSVCVVVVVDDD